Protein AF-A0A1C5T6C2-F1 (afdb_monomer_lite)

Sequence (172 aa):
MMTKEEIFEAAKHCVETGGICENCPFRINKTNCELSFANYIKENESKPVIKNISSAESNTNTIYENAKITDVSLEIGDHCCLTFSIALKGLGWGASFGGYNLAFFNGTSFEGSEKGLEALTRIMDVVGVAKWEDIKGHYVRVKQEDRLVVGIGNIIKDKWFEPREFFKGERQ

Foldseek 3Di:
DDDPVRLVVQVVVCVVVVNPPVPRPSPDDPVVNVVVNVVCCVVPVDDPPPPPDPDDDDPWPKDKFKWAFADKDFDLDPQRFTWIWTWIGDDPDIDIDTPDGQWHDPPPDIDGDPLRVVLQVLQCVQQVHDDSRVSHGGMWMFIDTPNDGQKTGHPPDGGIDGVCVSCPPHDD

Secondary structure (DSSP, 8-state):
---HHHHHHHHHHHHHTTT--TT-TT---HHHHHHHHHHHHHHHS----------------EEEEEEEEEEEEEEE-GGGEEEEEEEEE-SS-EEEEEEEEEEEE-SSSEEE-HHHHHHHHHHHHHHT-SSSGGGTT-EEEEEEETTEEEEEEESSSS-EE-HHHHTTTS--

Radius of gyration: 18.89 Å; chains: 1; bounding box: 35×45×52 Å

Structure (mmCIF, N/CA/C/O backbone):
data_AF-A0A1C5T6C2-F1
#
_entry.id   AF-A0A1C5T6C2-F1
#
loop_
_atom_site.group_PDB
_atom_site.id
_atom_site.type_symbol
_atom_site.label_atom_id
_atom_site.label_alt_id
_atom_site.label_comp_id
_atom_site.label_asym_id
_atom_site.label_entity_id
_atom_site.label_seq_id
_atom_site.pdbx_PDB_ins_code
_atom_site.Cartn_x
_atom_site.Cartn_y
_atom_site.Cartn_z
_atom_site.occupancy
_atom_site.B_iso_or_equiv
_atom_site.auth_seq_id
_atom_site.auth_comp_id
_atom_site.auth_asym_id
_atom_site.auth_atom_id
_atom_site.pdbx_PDB_model_num
ATOM 1 N N . MET A 1 1 ? -10.355 -31.174 -9.235 1.00 64.38 1 MET A N 1
ATOM 2 C CA . MET A 1 1 ? -9.639 -30.225 -8.360 1.00 64.38 1 MET A CA 1
ATOM 3 C C . MET A 1 1 ? -8.267 -30.080 -8.982 1.00 64.38 1 MET A C 1
ATOM 5 O O . MET A 1 1 ? -7.683 -31.121 -9.253 1.00 64.38 1 MET A O 1
ATOM 9 N N . MET A 1 2 ? -7.841 -28.864 -9.331 1.00 74.06 2 MET A N 1
ATOM 10 C CA . MET A 1 2 ? -6.513 -28.662 -9.922 1.00 74.06 2 MET A CA 1
ATOM 11 C C . MET A 1 2 ? -5.439 -29.037 -8.899 1.00 74.06 2 MET A C 1
ATOM 13 O O . MET A 1 2 ? -5.627 -28.792 -7.704 1.00 74.06 2 MET A O 1
ATOM 17 N N . THR A 1 3 ? -4.336 -29.628 -9.344 1.00 84.50 3 THR A N 1
ATOM 18 C CA . THR A 1 3 ? -3.164 -29.820 -8.487 1.00 84.50 3 THR A CA 1
ATOM 19 C C . THR A 1 3 ? -2.473 -28.484 -8.217 1.00 84.50 3 THR A C 1
ATOM 21 O O . THR A 1 3 ? -2.712 -27.481 -8.891 1.00 84.50 3 THR A O 1
ATOM 24 N N . LYS A 1 4 ? -1.583 -28.460 -7.222 1.00 81.94 4 LYS A N 1
ATOM 25 C CA . LYS A 1 4 ? -0.763 -27.284 -6.911 1.00 81.94 4 LYS A CA 1
ATOM 26 C C . LYS A 1 4 ? 0.067 -26.842 -8.120 1.00 81.94 4 LYS A C 1
ATOM 28 O O . LYS A 1 4 ? 0.153 -25.653 -8.407 1.00 81.94 4 LYS A O 1
ATOM 33 N N . GLU A 1 5 ? 0.636 -27.798 -8.841 1.00 83.69 5 GLU A N 1
ATOM 34 C CA . GLU A 1 5 ? 1.443 -27.570 -10.038 1.00 83.69 5 GLU A CA 1
ATOM 35 C C . GLU A 1 5 ? 0.592 -26.997 -11.181 1.00 83.69 5 GLU A C 1
ATOM 37 O O . GLU A 1 5 ? 0.991 -26.026 -11.817 1.00 83.69 5 GLU A O 1
ATOM 42 N N . GLU A 1 6 ? -0.619 -27.524 -11.390 1.00 84.81 6 GLU A N 1
ATOM 43 C CA . GLU A 1 6 ? -1.563 -27.000 -12.386 1.00 84.81 6 GLU A CA 1
ATOM 44 C C . GLU A 1 6 ? -2.010 -25.570 -12.060 1.00 84.81 6 GLU A C 1
ATOM 46 O O . GLU A 1 6 ? -2.197 -24.759 -12.964 1.00 84.81 6 GLU A O 1
ATOM 51 N N . ILE A 1 7 ? -2.167 -25.245 -10.774 1.00 85.19 7 ILE A N 1
ATOM 52 C CA . ILE A 1 7 ? -2.514 -23.896 -10.314 1.00 85.19 7 ILE A CA 1
ATOM 53 C C . ILE A 1 7 ? -1.383 -22.907 -10.613 1.00 85.19 7 ILE A C 1
ATOM 55 O O . ILE A 1 7 ? -1.658 -21.803 -11.083 1.00 85.19 7 ILE A O 1
ATOM 59 N N . PHE A 1 8 ? -0.123 -23.292 -10.393 1.00 82.81 8 PHE A N 1
ATOM 60 C CA . PHE A 1 8 ? 1.027 -22.450 -10.733 1.00 82.81 8 PHE A CA 1
ATOM 61 C C . PHE A 1 8 ? 1.153 -22.212 -12.236 1.00 82.81 8 PHE A C 1
ATOM 63 O O . PHE A 1 8 ? 1.301 -21.065 -12.658 1.00 82.81 8 PHE A O 1
ATOM 70 N N . GLU A 1 9 ? 1.055 -23.268 -13.041 1.00 87.38 9 GLU A N 1
ATOM 71 C CA . GLU A 1 9 ? 1.134 -23.149 -14.499 1.00 87.38 9 GLU A CA 1
ATOM 72 C C . GLU A 1 9 ? -0.035 -22.322 -15.061 1.00 87.38 9 GLU A C 1
ATOM 74 O O . GLU A 1 9 ? 0.163 -21.489 -15.946 1.00 87.38 9 GLU A O 1
ATOM 79 N N . ALA A 1 10 ? -1.240 -22.460 -14.495 1.00 86.62 10 ALA A N 1
ATOM 80 C CA . ALA A 1 10 ? -2.387 -21.635 -14.869 1.00 86.62 10 ALA A CA 1
ATOM 81 C C . ALA A 1 10 ? -2.208 -20.164 -14.483 1.00 86.62 10 ALA A C 1
ATOM 83 O O . ALA A 1 10 ? -2.504 -19.283 -15.290 1.00 86.62 10 ALA A O 1
ATOM 84 N N . ALA A 1 11 ? -1.700 -19.884 -13.279 1.00 85.88 11 ALA A N 1
ATOM 85 C CA . ALA A 1 11 ? -1.415 -18.522 -12.841 1.00 85.88 11 ALA A CA 1
ATOM 86 C C . ALA A 1 11 ? -0.361 -17.863 -13.743 1.00 85.88 11 ALA A C 1
ATOM 88 O O . ALA A 1 11 ? -0.573 -16.748 -14.218 1.00 85.88 11 ALA A O 1
ATOM 89 N N . LYS A 1 12 ? 0.728 -18.577 -14.055 1.00 85.00 12 LYS A N 1
ATOM 90 C CA . LYS A 1 12 ? 1.783 -18.115 -14.965 1.00 85.00 12 LYS A CA 1
ATOM 91 C C . LYS A 1 12 ? 1.237 -17.816 -16.360 1.00 85.00 12 LYS A C 1
ATOM 93 O O . LYS A 1 12 ? 1.458 -16.727 -16.882 1.00 85.00 12 LYS A O 1
ATOM 98 N N . HIS A 1 13 ? 0.450 -18.729 -16.924 1.00 85.19 13 HIS A N 1
ATOM 99 C CA . HIS A 1 13 ? -0.176 -18.524 -18.226 1.00 85.19 13 HIS A CA 1
ATOM 100 C C . HIS A 1 13 ? -1.132 -17.320 -18.239 1.00 85.19 13 HIS A C 1
ATOM 102 O O . HIS A 1 13 ? -1.135 -16.544 -19.193 1.00 85.19 13 HIS A O 1
ATOM 108 N N . CYS A 1 14 ? -1.928 -17.121 -17.180 1.00 86.44 14 CYS A N 1
ATOM 109 C CA . CYS A 1 14 ? -2.797 -15.949 -17.051 1.00 86.44 14 CYS A CA 1
ATOM 110 C C . CYS A 1 14 ? -2.008 -14.633 -16.994 1.00 86.44 14 CYS A C 1
ATOM 112 O O . CYS A 1 14 ? -2.472 -13.639 -17.548 1.00 86.44 14 CYS A O 1
ATOM 114 N N . VAL A 1 15 ? -0.829 -14.621 -16.367 1.00 82.12 15 VAL A N 1
ATOM 115 C CA . VAL A 1 15 ? 0.069 -13.455 -16.354 1.00 82.12 15 VAL A CA 1
ATOM 116 C C . VAL A 1 15 ? 0.638 -13.195 -17.751 1.00 82.12 15 VAL A C 1
ATOM 118 O O . VAL A 1 15 ? 0.533 -12.079 -18.254 1.00 82.12 15 VAL A O 1
ATOM 121 N N . GLU A 1 16 ? 1.167 -14.226 -18.413 1.00 84.06 16 GLU A N 1
ATOM 122 C CA . GLU A 1 16 ? 1.778 -14.125 -19.749 1.00 84.06 16 GLU A CA 1
ATOM 123 C C . GLU A 1 16 ? 0.786 -13.687 -20.838 1.00 84.06 16 GLU A C 1
ATOM 125 O O . GLU A 1 16 ? 1.160 -13.010 -21.794 1.00 84.06 16 GLU A O 1
ATOM 130 N N . THR A 1 17 ? -0.488 -14.048 -20.692 1.00 81.81 17 THR A N 1
ATOM 131 C CA . THR A 1 17 ? -1.554 -13.722 -21.654 1.00 81.81 17 THR A CA 1
ATOM 132 C C . THR A 1 17 ? -2.370 -12.486 -21.276 1.00 81.81 17 THR A C 1
ATOM 134 O O . THR A 1 17 ? -3.314 -12.144 -21.986 1.00 81.81 17 THR A O 1
ATOM 137 N N . GLY A 1 18 ? -2.060 -11.813 -20.162 1.00 78.44 18 GLY A N 1
ATOM 138 C CA . GLY A 1 18 ? -2.828 -10.654 -19.691 1.00 78.44 18 GLY A CA 1
ATOM 139 C C . GLY A 1 18 ? -4.278 -10.984 -19.308 1.00 78.44 18 GLY A C 1
ATOM 140 O O . GLY A 1 18 ? -5.167 -10.145 -19.446 1.00 78.44 18 GLY A O 1
ATOM 141 N N . GLY A 1 19 ? -4.543 -12.213 -18.861 1.00 76.56 19 GLY A N 1
ATOM 142 C CA . GLY A 1 19 ? -5.873 -12.664 -18.444 1.00 76.56 19 GLY A CA 1
ATOM 143 C C . GLY A 1 19 ? -6.833 -12.983 -19.594 1.00 76.56 19 GLY A C 1
ATOM 144 O O . GLY A 1 19 ? -8.039 -13.128 -19.361 1.00 76.56 19 GLY A O 1
ATOM 145 N N . ILE A 1 20 ? -6.333 -13.110 -20.827 1.00 81.44 20 ILE A N 1
ATOM 146 C CA . ILE A 1 20 ? -7.140 -13.534 -21.974 1.00 81.44 20 ILE A CA 1
ATOM 147 C C . ILE A 1 20 ? -7.528 -15.005 -21.787 1.00 81.44 20 ILE A C 1
ATOM 149 O O . ILE A 1 20 ? -6.692 -15.901 -21.775 1.00 81.44 20 ILE A O 1
ATOM 153 N N . CYS A 1 21 ? -8.827 -15.259 -21.628 1.00 82.50 21 CYS A N 1
ATOM 154 C CA . CYS A 1 21 ? -9.354 -16.606 -21.386 1.00 82.50 21 CYS A CA 1
ATOM 155 C C . CYS A 1 21 ? -9.668 -17.380 -22.680 1.00 82.50 21 CYS A C 1
ATOM 157 O O . CYS A 1 21 ? -9.983 -18.571 -22.622 1.00 82.50 21 CYS A O 1
ATOM 159 N N . GLU A 1 22 ? -9.620 -16.721 -23.842 1.00 81.31 22 GLU A N 1
ATOM 160 C CA . GLU A 1 22 ? -9.869 -17.356 -25.137 1.00 81.31 22 GLU A CA 1
ATOM 161 C C . GLU A 1 22 ? -8.791 -18.406 -25.427 1.00 81.31 22 GLU A C 1
ATOM 163 O O . GLU A 1 22 ? -7.600 -18.114 -25.402 1.00 81.31 22 GLU A O 1
ATOM 168 N N . ASN A 1 23 ? -9.214 -19.645 -25.696 1.00 77.62 23 ASN A N 1
ATOM 169 C CA . ASN A 1 23 ? -8.328 -20.788 -25.953 1.00 77.62 23 ASN A CA 1
ATOM 170 C C . ASN A 1 23 ? -7.355 -21.139 -24.811 1.00 77.62 23 ASN A C 1
ATOM 172 O O . ASN A 1 23 ? -6.333 -21.780 -25.055 1.00 77.62 23 ASN A O 1
ATOM 176 N N . CYS A 1 24 ? -7.689 -20.787 -23.564 1.00 81.81 24 CYS A N 1
ATOM 177 C CA . CYS A 1 24 ? -6.885 -21.151 -22.400 1.00 81.81 24 CYS A CA 1
ATOM 178 C C . CYS A 1 24 ? -6.656 -22.682 -22.337 1.00 81.81 24 CYS A C 1
ATOM 180 O O . CYS A 1 24 ? -7.628 -23.454 -22.337 1.00 81.81 24 CYS A O 1
ATOM 182 N N . PRO A 1 25 ? -5.394 -23.151 -22.247 1.00 81.00 25 PRO A N 1
ATOM 183 C CA . PRO A 1 25 ? -5.055 -24.573 -22.289 1.00 81.00 25 PRO A CA 1
ATOM 184 C C . PRO A 1 25 ? -5.582 -25.331 -21.06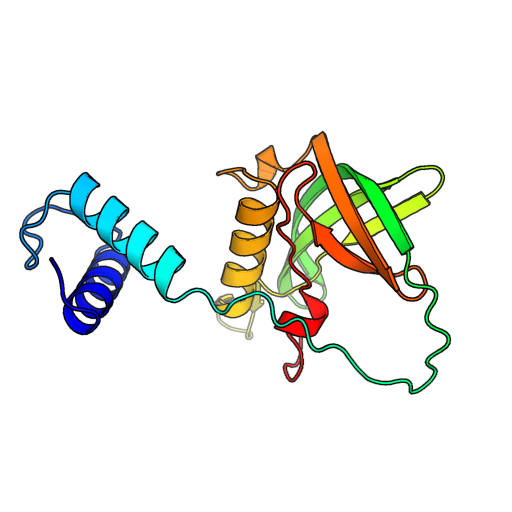7 1.00 81.00 25 PRO A C 1
ATOM 186 O O . PRO A 1 25 ? -5.812 -26.535 -21.146 1.00 81.00 25 PRO A O 1
ATOM 189 N N . PHE A 1 26 ? -5.856 -24.618 -19.971 1.00 78.62 26 PHE A N 1
ATOM 190 C CA . PHE A 1 26 ? -6.410 -25.186 -18.746 1.00 78.62 26 PHE A CA 1
ATOM 191 C C . PHE A 1 26 ? -7.918 -25.456 -18.842 1.00 78.62 26 PHE A C 1
ATOM 193 O O . PHE A 1 26 ? -8.443 -26.161 -17.992 1.00 78.62 26 PHE A O 1
ATOM 200 N N . ARG A 1 27 ? -8.618 -24.952 -19.879 1.00 67.31 27 ARG A N 1
ATOM 201 C CA . ARG A 1 27 ? -10.046 -25.217 -20.188 1.00 67.31 27 ARG A CA 1
ATOM 202 C C . ARG A 1 27 ? -11.006 -25.091 -18.993 1.00 67.31 27 ARG A C 1
ATOM 204 O O . ARG A 1 27 ? -12.057 -25.729 -18.953 1.00 67.31 27 ARG A O 1
ATOM 211 N N . ILE A 1 28 ? -10.658 -24.245 -18.030 1.00 70.12 28 ILE A N 1
ATOM 212 C CA . ILE A 1 28 ? -11.472 -23.915 -16.862 1.00 70.12 28 ILE A CA 1
ATOM 213 C C . ILE A 1 28 ? -12.045 -22.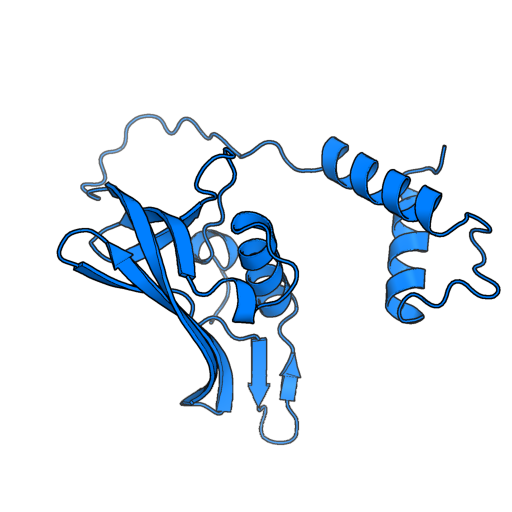516 -17.087 1.00 70.12 28 ILE A C 1
ATOM 215 O O . ILE A 1 28 ? -11.363 -21.626 -17.593 1.00 70.12 28 ILE A O 1
ATOM 219 N N . ASN A 1 29 ? -13.326 -22.323 -16.762 1.00 79.56 29 ASN A N 1
ATOM 220 C CA . ASN A 1 29 ? -13.935 -21.002 -16.883 1.00 79.56 29 ASN A CA 1
ATOM 221 C C . ASN A 1 29 ? -13.325 -20.025 -15.861 1.00 79.56 29 ASN A C 1
ATOM 223 O O . ASN A 1 29 ? -12.834 -20.427 -14.806 1.00 79.56 29 ASN A O 1
ATOM 227 N N . LYS A 1 30 ? -13.388 -18.730 -16.174 1.00 78.62 30 LYS A N 1
ATOM 228 C CA . LYS A 1 30 ? -12.772 -17.664 -15.374 1.00 78.62 30 LYS A CA 1
ATOM 229 C C . LYS A 1 30 ? -13.112 -17.757 -13.879 1.00 78.62 30 LYS A C 1
ATOM 231 O O . LYS A 1 30 ? -12.214 -17.745 -13.046 1.00 78.62 30 LYS A O 1
ATOM 236 N N . THR A 1 31 ? -14.389 -17.940 -13.551 1.00 79.25 31 THR A N 1
ATOM 237 C CA . THR A 1 31 ? -14.878 -18.019 -12.165 1.00 79.25 31 THR A CA 1
ATOM 238 C C . THR A 1 31 ? -14.282 -19.199 -11.395 1.00 79.25 31 THR A C 1
ATOM 240 O O . THR A 1 31 ? -13.915 -19.066 -10.231 1.00 79.25 31 THR A O 1
ATOM 243 N N . ASN A 1 32 ? -14.139 -20.359 -12.033 1.00 80.44 32 ASN A N 1
ATOM 244 C CA . ASN A 1 32 ? -13.555 -21.537 -11.398 1.00 80.44 32 ASN A CA 1
ATOM 245 C C . ASN A 1 32 ? -12.037 -21.396 -11.196 1.00 80.44 32 ASN A C 1
ATOM 247 O O . ASN A 1 32 ? -11.523 -21.888 -10.189 1.00 80.44 32 ASN A O 1
ATOM 251 N N . CYS A 1 33 ? -11.324 -20.710 -12.098 1.00 83.50 33 CYS A N 1
ATOM 252 C CA . CYS A 1 33 ? -9.914 -20.357 -11.892 1.00 83.50 33 CYS A CA 1
ATOM 253 C C . CYS A 1 33 ? -9.755 -19.391 -10.713 1.00 83.50 33 CYS A C 1
ATOM 255 O O . CYS A 1 33 ? -8.944 -19.646 -9.829 1.00 83.50 33 CYS A O 1
ATOM 257 N N . GLU A 1 34 ? -10.575 -18.338 -10.646 1.00 81.19 34 GLU A N 1
ATOM 258 C CA . GLU A 1 34 ? -10.569 -17.368 -9.541 1.00 81.19 34 GLU A CA 1
ATOM 259 C C . GLU A 1 34 ? -10.809 -18.047 -8.185 1.00 81.19 34 GLU A C 1
ATOM 261 O O . GLU A 1 34 ? -10.073 -17.805 -7.230 1.00 81.19 34 GLU A O 1
ATOM 266 N N . LEU A 1 35 ? -11.786 -18.959 -8.107 1.00 82.94 35 LEU A N 1
ATOM 267 C CA . LEU A 1 35 ? -12.045 -19.748 -6.899 1.00 82.94 35 LEU A CA 1
ATOM 268 C C . LEU A 1 35 ? -10.875 -20.671 -6.546 1.00 82.94 35 LEU A C 1
ATOM 270 O O . LEU A 1 35 ? -10.532 -20.808 -5.373 1.00 82.94 35 LEU A O 1
ATOM 274 N N . SER A 1 36 ? -10.252 -21.294 -7.547 1.00 82.88 36 SER A N 1
ATOM 275 C CA . SER A 1 36 ? -9.105 -22.184 -7.337 1.00 82.88 36 SER A CA 1
ATOM 276 C C . SER A 1 36 ? -7.888 -21.410 -6.826 1.00 82.88 36 SER A C 1
ATOM 278 O O . SER A 1 36 ? -7.259 -21.845 -5.865 1.00 82.88 36 SER A O 1
ATOM 280 N N . PHE A 1 37 ? -7.609 -20.229 -7.386 1.00 84.31 37 PHE A N 1
ATOM 281 C CA . PHE A 1 37 ? -6.547 -19.338 -6.916 1.00 84.31 37 PHE A CA 1
ATOM 282 C C . PHE A 1 37 ? -6.824 -18.814 -5.508 1.00 84.31 37 PHE A C 1
ATOM 284 O O . PHE A 1 37 ? -5.948 -18.891 -4.653 1.00 84.31 37 PHE A O 1
ATOM 291 N N . ALA A 1 38 ? -8.045 -18.351 -5.230 1.00 77.69 38 ALA A N 1
ATOM 292 C CA . ALA A 1 38 ? -8.420 -17.862 -3.906 1.00 77.69 38 ALA A CA 1
ATOM 293 C C . ALA A 1 38 ? -8.305 -18.952 -2.827 1.00 77.69 38 ALA A C 1
ATOM 295 O O . ALA A 1 38 ? -7.793 -18.691 -1.739 1.00 77.69 38 ALA A O 1
ATOM 296 N N . ASN A 1 39 ? -8.738 -20.182 -3.127 1.00 82.00 39 ASN A N 1
ATOM 297 C CA . ASN A 1 39 ? -8.599 -21.313 -2.209 1.00 82.00 39 ASN A CA 1
ATOM 298 C C . ASN A 1 39 ? -7.133 -21.702 -2.012 1.00 82.00 39 ASN A C 1
ATOM 300 O O . ASN A 1 39 ? -6.705 -21.887 -0.878 1.00 82.00 39 ASN A O 1
ATOM 304 N N . TYR A 1 40 ? -6.348 -21.753 -3.090 1.00 82.19 40 TYR A N 1
ATOM 305 C CA . TYR A 1 40 ? -4.922 -22.048 -3.012 1.00 82.19 40 TYR A CA 1
ATOM 306 C C . TYR A 1 40 ? -4.165 -21.020 -2.167 1.00 82.19 40 TYR A C 1
ATOM 308 O O . TYR A 1 40 ? -3.390 -21.411 -1.295 1.00 82.19 40 TYR A O 1
ATOM 316 N N . ILE A 1 41 ? -4.429 -19.724 -2.370 1.00 78.69 41 ILE A N 1
ATOM 317 C CA . ILE A 1 41 ? -3.878 -18.634 -1.554 1.00 78.69 41 ILE A CA 1
ATOM 318 C C . ILE A 1 41 ? -4.298 -18.824 -0.098 1.00 78.69 41 ILE A C 1
ATOM 320 O O . ILE A 1 41 ? -3.447 -18.853 0.774 1.00 78.69 41 ILE A O 1
ATOM 324 N N . LYS A 1 42 ? -5.578 -19.066 0.184 1.00 77.38 42 LYS A N 1
ATOM 325 C CA . LYS A 1 42 ? -6.065 -19.282 1.554 1.00 77.38 42 LYS A CA 1
ATOM 326 C C . LYS A 1 42 ? -5.431 -20.497 2.252 1.00 77.38 42 LYS A C 1
ATOM 328 O O . LYS A 1 42 ? -5.252 -20.479 3.466 1.00 77.38 42 LYS A O 1
ATOM 333 N N . GLU A 1 43 ? -5.132 -21.561 1.510 1.00 78.69 43 GLU A N 1
ATOM 334 C CA . GLU A 1 43 ? -4.534 -22.797 2.033 1.00 78.69 43 GLU A CA 1
ATOM 335 C C . GLU A 1 43 ? -3.003 -22.731 2.153 1.00 78.69 43 GLU A C 1
ATOM 337 O O . GLU A 1 43 ? -2.427 -23.439 2.980 1.00 78.69 43 GLU A O 1
ATOM 342 N N . ASN A 1 44 ? -2.344 -21.900 1.337 1.00 74.00 44 ASN A N 1
ATOM 343 C CA . ASN A 1 44 ? -0.881 -21.796 1.251 1.00 74.00 44 ASN A CA 1
ATOM 344 C C . ASN A 1 44 ? -0.337 -20.439 1.726 1.00 74.00 44 ASN A C 1
ATOM 346 O O . ASN A 1 44 ? 0.881 -20.260 1.767 1.00 74.00 44 ASN A O 1
ATOM 350 N N . GLU A 1 45 ? -1.197 -19.495 2.111 1.00 58.69 45 GLU A N 1
ATOM 351 C CA . GLU A 1 45 ? -0.810 -18.326 2.889 1.00 58.69 45 GLU A CA 1
ATOM 352 C C . GLU A 1 45 ? -0.137 -18.830 4.163 1.00 58.69 45 GLU A C 1
ATOM 354 O O . GLU A 1 45 ? -0.724 -19.550 4.978 1.00 58.69 45 GLU A O 1
ATOM 359 N N . SER A 1 46 ? 1.129 -18.458 4.339 1.00 50.12 46 SER A N 1
ATOM 360 C CA . SER A 1 46 ? 1.802 -18.600 5.619 1.00 50.12 46 SER A CA 1
ATOM 361 C C . SER A 1 46 ? 0.892 -17.997 6.685 1.00 50.12 46 SER A C 1
ATOM 363 O O . SER A 1 46 ? 0.562 -16.812 6.608 1.00 50.12 46 SER A O 1
ATOM 365 N N . LYS A 1 47 ? 0.502 -18.794 7.693 1.00 46.25 47 LYS A N 1
ATOM 366 C CA . LYS A 1 47 ? -0.065 -18.254 8.937 1.00 46.25 47 LYS A CA 1
ATOM 367 C C . LYS A 1 47 ? 0.774 -17.033 9.330 1.00 46.25 47 LYS A C 1
ATOM 369 O O . LYS A 1 47 ? 2.004 -17.135 9.228 1.00 46.25 47 LYS A O 1
ATOM 374 N N . PRO A 1 48 ? 0.168 -15.914 9.773 1.00 44.31 48 PRO A N 1
ATOM 375 C CA . PRO A 1 48 ? 0.948 -14.792 10.269 1.00 44.31 48 PRO A CA 1
ATOM 376 C C . PRO A 1 48 ? 1.950 -15.349 11.275 1.00 44.31 48 PRO A C 1
ATOM 378 O O . PRO A 1 48 ? 1.582 -16.095 12.188 1.00 44.31 48 PRO A O 1
ATOM 381 N N . VAL A 1 49 ? 3.233 -15.089 11.025 1.00 37.1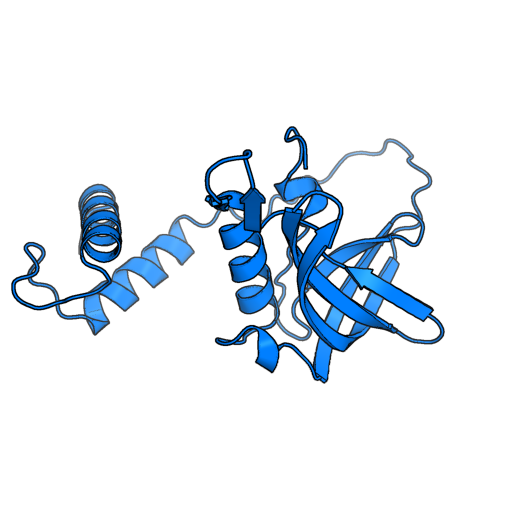9 49 VAL A N 1
ATOM 382 C CA . VAL A 1 49 ? 4.322 -15.572 11.866 1.00 37.19 49 VAL A CA 1
ATOM 383 C C . VAL A 1 49 ? 4.206 -14.832 13.192 1.00 37.19 49 VAL A C 1
ATOM 385 O O . VAL A 1 49 ? 4.827 -13.799 13.406 1.00 37.19 49 VAL A O 1
ATOM 388 N N . ILE A 1 50 ? 3.401 -15.369 14.106 1.00 46.16 50 ILE A N 1
ATOM 389 C CA . ILE A 1 50 ? 3.521 -15.063 15.522 1.00 46.16 50 ILE A CA 1
ATOM 390 C C . ILE A 1 50 ? 4.772 -15.806 15.981 1.00 46.16 50 ILE A C 1
ATOM 392 O O . ILE A 1 50 ? 4.719 -16.955 16.418 1.00 46.16 50 ILE A O 1
ATOM 396 N N . LYS A 1 51 ? 5.933 -15.159 15.864 1.00 40.66 51 LYS A N 1
ATOM 397 C CA . LYS A 1 51 ? 7.018 -15.471 16.787 1.00 40.66 51 LYS A CA 1
ATOM 398 C C . LYS A 1 51 ? 6.660 -14.783 18.097 1.00 40.66 51 LYS A C 1
ATOM 400 O O . LYS A 1 51 ? 6.828 -13.576 18.229 1.00 40.66 51 LYS A O 1
ATOM 405 N N . ASN A 1 52 ? 6.173 -15.566 19.059 1.00 47.00 52 ASN A N 1
ATOM 406 C CA . ASN A 1 52 ? 6.351 -15.231 20.467 1.00 47.00 52 ASN A CA 1
ATOM 407 C C . ASN A 1 52 ? 7.863 -15.097 20.687 1.00 47.00 52 ASN A C 1
ATOM 409 O O . ASN A 1 52 ? 8.566 -16.101 20.797 1.00 47.00 52 ASN A O 1
ATOM 413 N N . ILE A 1 53 ? 8.376 -13.870 20.655 1.00 45.59 53 ILE A N 1
ATOM 414 C CA . ILE A 1 53 ? 9.760 -13.593 21.017 1.00 45.59 53 ILE A CA 1
ATOM 415 C C . ILE A 1 53 ? 9.797 -13.521 22.539 1.00 45.59 53 ILE A C 1
ATOM 417 O O . ILE A 1 53 ? 9.159 -12.673 23.159 1.00 45.59 53 ILE A O 1
ATOM 421 N N . SER A 1 54 ? 10.529 -14.466 23.128 1.00 45.84 54 SER A N 1
ATOM 422 C CA . SER A 1 54 ? 10.970 -14.412 24.513 1.00 45.84 54 SER A CA 1
ATOM 423 C C . SER A 1 54 ? 11.764 -13.134 24.764 1.00 45.84 54 SER A C 1
ATOM 425 O O . SER A 1 54 ? 12.612 -12.768 23.952 1.00 45.84 54 SER A O 1
ATOM 427 N N . SER A 1 55 ? 11.508 -12.527 25.920 1.00 52.78 55 SER A N 1
ATOM 428 C CA . SER A 1 55 ? 12.193 -11.379 26.513 1.00 52.78 55 SER A CA 1
ATOM 429 C C . SER A 1 55 ? 13.645 -11.165 26.057 1.00 52.78 55 SER A C 1
ATOM 431 O O . SER A 1 55 ? 14.561 -11.863 26.496 1.00 52.78 55 SER A O 1
ATOM 433 N N . ALA A 1 56 ? 13.844 -10.126 25.257 1.00 43.00 56 ALA A N 1
ATOM 434 C CA . ALA A 1 56 ? 15.032 -9.289 25.297 1.00 43.00 56 ALA A CA 1
ATOM 435 C C . ALA A 1 56 ? 14.545 -7.853 25.072 1.00 43.00 56 ALA A C 1
ATOM 437 O O . ALA A 1 56 ? 13.912 -7.554 24.063 1.00 43.00 56 ALA A O 1
ATOM 438 N N . GLU A 1 57 ? 14.742 -7.013 26.079 1.00 47.25 57 GLU A N 1
ATOM 439 C CA . GLU A 1 57 ? 14.279 -5.631 26.152 1.00 47.25 57 GLU A CA 1
ATOM 440 C C . GLU A 1 57 ? 14.831 -4.800 24.979 1.00 47.25 57 GLU A C 1
ATOM 442 O O . GLU A 1 57 ? 16.027 -4.516 24.920 1.00 47.25 57 GLU A O 1
ATOM 447 N N . SER A 1 58 ? 13.963 -4.361 24.060 1.00 43.38 58 SER A N 1
ATOM 448 C CA . SER A 1 58 ? 14.201 -3.149 23.272 1.00 43.38 58 SER A CA 1
ATOM 449 C C . SER A 1 58 ? 13.163 -2.109 23.668 1.00 43.38 58 SER A C 1
ATOM 451 O O . SER A 1 58 ? 11.960 -2.345 23.579 1.00 43.38 58 SER A O 1
ATOM 453 N N . ASN A 1 59 ? 13.633 -0.947 24.116 1.00 47.66 59 ASN A N 1
ATOM 454 C CA . ASN A 1 59 ? 12.823 0.211 24.502 1.00 47.66 59 ASN A CA 1
ATOM 455 C C . ASN A 1 59 ? 12.175 0.906 23.288 1.00 47.66 59 ASN A C 1
ATOM 457 O O . ASN A 1 59 ? 12.254 2.122 23.149 1.00 47.66 59 ASN A O 1
ATOM 461 N N . THR A 1 60 ? 11.560 0.149 22.387 1.00 56.44 60 THR A N 1
ATOM 462 C CA . THR A 1 60 ? 10.791 0.685 21.265 1.00 56.44 60 THR A CA 1
ATOM 463 C C . THR A 1 60 ? 9.353 0.844 21.732 1.00 56.44 60 THR A C 1
ATOM 465 O O . THR A 1 60 ? 8.642 -0.150 21.908 1.00 56.44 60 THR A O 1
ATOM 468 N N . ASN A 1 61 ? 8.916 2.087 21.952 1.00 78.00 61 ASN A N 1
ATOM 469 C CA . ASN A 1 61 ? 7.509 2.388 22.220 1.00 78.00 61 ASN A CA 1
ATOM 470 C C . ASN A 1 61 ? 6.700 2.046 20.964 1.00 78.00 61 ASN A C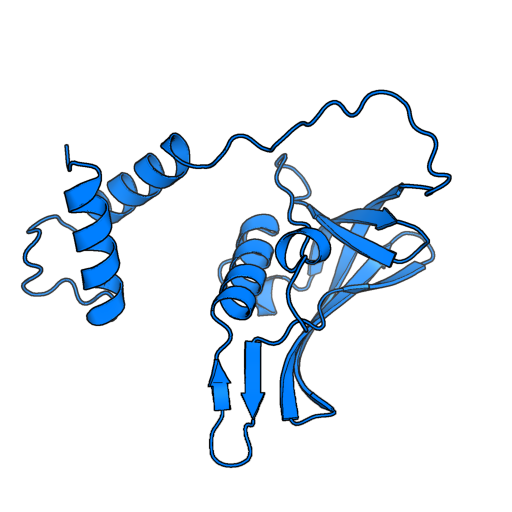 1
ATOM 472 O O . ASN A 1 61 ? 6.546 2.872 20.066 1.00 78.00 61 ASN A O 1
ATOM 476 N N . THR A 1 62 ? 6.226 0.803 20.895 1.00 89.56 62 THR A N 1
ATOM 477 C CA . THR A 1 62 ? 5.337 0.357 19.827 1.00 89.56 62 THR A CA 1
ATOM 478 C C . THR A 1 62 ? 3.933 0.838 20.150 1.00 89.56 62 THR A C 1
ATOM 480 O O . THR A 1 62 ? 3.382 0.491 21.195 1.00 89.56 62 THR A O 1
ATOM 483 N N . ILE A 1 63 ? 3.355 1.638 19.261 1.00 92.31 63 ILE A N 1
ATOM 484 C CA . ILE A 1 63 ? 2.009 2.189 19.418 1.00 92.31 63 ILE A CA 1
ATOM 485 C C . ILE A 1 63 ? 1.135 1.647 18.292 1.00 92.31 63 ILE A C 1
ATOM 487 O O . ILE A 1 63 ? 1.521 1.673 17.123 1.00 92.31 63 ILE A O 1
ATOM 491 N N . TYR A 1 64 ? -0.051 1.165 18.656 1.00 94.38 64 TYR A N 1
ATOM 492 C CA . TYR A 1 64 ? -1.097 0.807 17.708 1.00 94.38 64 TYR A CA 1
ATOM 493 C C . TYR A 1 64 ? -2.238 1.796 17.846 1.00 94.38 64 TYR A C 1
ATOM 495 O O . TYR A 1 64 ? -2.827 1.930 18.919 1.00 94.38 64 TYR A O 1
ATOM 503 N N . GLU A 1 65 ? -2.565 2.480 16.761 1.00 95.12 65 GLU A N 1
ATOM 504 C CA . GLU A 1 65 ? -3.632 3.472 16.766 1.00 95.12 65 GLU A CA 1
ATOM 505 C C . GLU A 1 65 ? -4.327 3.564 15.411 1.00 95.12 65 GLU A C 1
ATOM 507 O O . GLU A 1 65 ? -3.878 2.993 14.418 1.00 95.12 65 GLU A O 1
ATOM 512 N N . ASN A 1 66 ? -5.457 4.262 15.375 1.00 97.56 66 ASN A N 1
ATOM 513 C CA . ASN A 1 66 ? -6.208 4.465 14.144 1.00 97.56 66 ASN A CA 1
ATOM 514 C C . ASN A 1 66 ? -5.753 5.753 13.458 1.00 97.56 66 ASN A C 1
ATOM 516 O O . ASN A 1 66 ? -5.566 6.784 14.103 1.00 97.56 66 ASN A O 1
ATOM 520 N N . ALA A 1 67 ? -5.671 5.717 12.134 1.00 97.94 67 ALA A N 1
ATOM 521 C CA . ALA A 1 67 ? -5.398 6.885 11.312 1.00 97.94 67 ALA A CA 1
ATOM 522 C C . ALA A 1 67 ? -6.368 6.949 10.132 1.00 97.94 67 ALA A C 1
ATOM 524 O O . ALA A 1 67 ? -6.880 5.933 9.659 1.00 97.94 67 ALA A O 1
ATOM 525 N N . LYS A 1 68 ? -6.612 8.164 9.643 1.00 98.50 68 LYS A N 1
ATOM 526 C CA . LYS A 1 68 ? -7.270 8.398 8.360 1.00 98.50 68 LYS A CA 1
ATOM 527 C C . LYS A 1 68 ? -6.211 8.599 7.289 1.00 98.50 68 LYS A C 1
ATOM 529 O O . LYS A 1 68 ? -5.282 9.380 7.491 1.00 98.50 68 LYS A O 1
ATOM 534 N N . ILE A 1 69 ? -6.397 7.970 6.137 1.00 98.56 69 ILE A N 1
ATOM 535 C CA . ILE A 1 69 ? -5.601 8.268 4.952 1.00 98.56 69 ILE A CA 1
ATOM 536 C C . ILE A 1 69 ? -6.156 9.546 4.332 1.00 98.56 69 ILE A C 1
ATOM 538 O O . ILE A 1 69 ? -7.293 9.584 3.859 1.00 98.56 69 ILE A O 1
ATOM 542 N N . THR A 1 70 ? -5.389 10.628 4.395 1.00 98.50 70 THR A N 1
ATOM 543 C CA . THR A 1 70 ? -5.825 11.944 3.912 1.00 98.50 70 THR A CA 1
ATOM 544 C C . THR A 1 70 ? -5.396 12.217 2.487 1.00 98.50 70 THR A C 1
ATOM 546 O O . THR A 1 70 ? -6.039 13.027 1.824 1.00 98.50 70 THR A O 1
ATOM 549 N N . ASP A 1 71 ? -4.346 11.548 2.022 1.00 98.06 71 ASP A N 1
ATOM 550 C CA . ASP A 1 71 ? -3.859 11.677 0.658 1.00 98.06 71 ASP A CA 1
ATOM 551 C C . ASP A 1 71 ? -3.037 10.459 0.246 1.00 98.06 71 ASP A C 1
ATOM 553 O O . ASP A 1 71 ? -2.507 9.752 1.107 1.00 98.06 71 ASP A O 1
ATOM 557 N N . VAL A 1 72 ? -2.947 10.224 -1.059 1.00 97.12 72 VAL A N 1
ATOM 558 C CA . VAL A 1 72 ? -2.107 9.186 -1.662 1.00 97.12 72 VAL A CA 1
ATOM 559 C C . VAL A 1 72 ? -1.513 9.720 -2.956 1.00 97.12 72 VAL A C 1
ATOM 561 O O . VAL A 1 72 ? -2.174 10.486 -3.659 1.00 97.12 72 VAL A O 1
ATOM 564 N N . SER A 1 73 ? -0.301 9.296 -3.296 1.00 94.75 73 SER A N 1
ATOM 565 C CA . SER A 1 73 ? 0.316 9.676 -4.564 1.00 94.75 73 SER A CA 1
ATOM 566 C C . SER A 1 73 ? 1.175 8.571 -5.165 1.00 94.75 73 SER A C 1
ATOM 568 O O . SER A 1 73 ? 1.640 7.669 -4.463 1.00 94.75 73 SER A O 1
ATOM 570 N N . LEU A 1 74 ? 1.326 8.643 -6.487 1.00 94.69 74 LEU A N 1
ATOM 571 C CA . LEU A 1 74 ? 2.297 7.906 -7.287 1.00 94.69 74 LEU A CA 1
ATOM 572 C C . LEU A 1 74 ? 3.128 8.949 -8.019 1.00 94.69 74 LEU A C 1
ATOM 574 O O . LEU A 1 74 ? 2.602 9.681 -8.857 1.00 94.69 74 LEU A O 1
ATOM 578 N N . GLU A 1 75 ? 4.401 9.052 -7.668 1.00 90.75 75 GLU A N 1
ATOM 579 C CA . GLU A 1 75 ? 5.247 10.154 -8.114 1.00 90.75 75 GLU A CA 1
ATOM 580 C C . GLU A 1 75 ? 6.610 9.635 -8.550 1.00 90.75 75 GLU A C 1
ATOM 582 O O . GLU A 1 75 ? 7.194 8.756 -7.911 1.00 90.75 75 GLU A O 1
ATOM 587 N N . ILE A 1 76 ? 7.121 10.200 -9.645 1.00 89.19 76 ILE A N 1
ATOM 588 C CA . ILE A 1 76 ? 8.538 10.097 -9.984 1.00 89.19 76 ILE A CA 1
ATOM 589 C C . ILE A 1 76 ? 9.234 11.206 -9.204 1.00 89.19 76 ILE A C 1
ATOM 591 O O . ILE A 1 76 ? 9.106 12.381 -9.546 1.00 89.19 76 ILE A O 1
ATOM 595 N N . GLY A 1 77 ? 9.894 10.816 -8.120 1.00 73.31 77 GLY A N 1
ATOM 596 C CA . GLY A 1 77 ? 10.556 11.736 -7.205 1.00 73.31 77 GLY A CA 1
ATOM 597 C C . GLY A 1 77 ? 12.048 11.877 -7.482 1.00 73.31 77 GLY A C 1
ATOM 598 O O . GLY A 1 77 ? 12.551 11.582 -8.575 1.00 73.31 77 GLY A O 1
ATOM 599 N N . ASP A 1 78 ? 12.760 12.305 -6.442 1.00 62.91 78 ASP A N 1
ATOM 600 C CA . ASP A 1 78 ? 14.216 12.367 -6.433 1.00 62.91 78 ASP A CA 1
ATOM 601 C C . ASP A 1 78 ? 14.824 11.026 -6.876 1.00 62.91 78 ASP A C 1
ATOM 603 O O . ASP A 1 78 ? 14.284 9.948 -6.626 1.00 62.91 78 ASP A O 1
ATOM 607 N N . HIS A 1 79 ? 15.956 11.101 -7.578 1.00 73.19 79 HIS A N 1
ATOM 608 C CA . HIS A 1 79 ? 16.665 9.940 -8.134 1.00 73.19 79 HIS A CA 1
ATOM 609 C C . HIS A 1 79 ? 15.922 9.162 -9.236 1.00 73.19 79 HIS A C 1
ATOM 611 O O . HIS A 1 79 ? 16.339 8.061 -9.581 1.00 73.19 79 HIS A O 1
ATOM 617 N N . CYS A 1 80 ? 14.898 9.758 -9.862 1.00 83.06 80 CYS A N 1
ATOM 618 C CA . CYS A 1 80 ? 14.183 9.168 -11.004 1.00 83.06 80 CYS A CA 1
ATOM 619 C C . CYS A 1 80 ? 13.511 7.821 -10.672 1.00 83.06 80 CYS A C 1
ATOM 621 O O . CYS A 1 80 ? 13.398 6.941 -11.532 1.00 83.06 80 CYS A O 1
ATOM 623 N N . CYS A 1 81 ? 13.056 7.670 -9.427 1.00 89.31 81 CYS A N 1
ATOM 624 C CA . CYS A 1 81 ? 12.303 6.511 -8.966 1.00 89.31 81 CYS A CA 1
ATOM 625 C C . CYS A 1 81 ? 10.809 6.830 -8.919 1.00 89.31 81 CYS A C 1
ATOM 627 O O . CYS A 1 81 ? 10.392 7.814 -8.306 1.00 89.31 81 CYS A O 1
ATOM 629 N N . LEU A 1 82 ? 9.997 5.969 -9.533 1.00 93.50 82 LEU A N 1
ATOM 630 C CA . LEU A 1 82 ? 8.562 5.939 -9.292 1.00 93.50 82 LEU A CA 1
ATOM 631 C C . LEU A 1 82 ? 8.327 5.310 -7.919 1.00 93.50 82 LEU A C 1
ATOM 633 O O . LEU A 1 82 ? 8.669 4.147 -7.706 1.00 93.50 82 LEU A O 1
ATOM 637 N N . THR A 1 83 ? 7.718 6.057 -7.008 1.00 93.62 83 THR A N 1
ATOM 638 C CA . THR A 1 83 ? 7.377 5.598 -5.656 1.00 93.62 83 THR A CA 1
ATOM 639 C C . THR A 1 83 ? 5.915 5.893 -5.347 1.00 93.62 83 THR A C 1
ATOM 641 O O . THR A 1 83 ? 5.266 6.688 -6.032 1.00 93.62 83 THR A O 1
ATOM 644 N N . PHE A 1 84 ? 5.385 5.245 -4.311 1.00 94.12 84 PHE A N 1
ATOM 645 C CA . PHE A 1 84 ? 4.091 5.600 -3.738 1.00 94.12 84 PHE A CA 1
ATOM 646 C C . PHE A 1 84 ? 4.256 6.269 -2.376 1.00 94.12 84 PHE A C 1
ATOM 648 O O . PHE A 1 84 ? 5.144 5.907 -1.599 1.00 94.12 84 PHE A O 1
ATOM 655 N N . SER A 1 85 ? 3.352 7.187 -2.046 1.00 94.12 85 SER A N 1
ATOM 656 C CA . SER A 1 85 ? 3.260 7.781 -0.712 1.00 94.12 85 SER A CA 1
ATOM 657 C C . SER A 1 85 ? 1.817 7.800 -0.208 1.00 94.12 85 SER A C 1
ATOM 659 O O . SER A 1 85 ? 0.866 7.880 -0.988 1.00 94.12 85 SER A O 1
ATOM 661 N N . ILE A 1 86 ? 1.650 7.679 1.108 1.00 97.50 86 ILE A N 1
ATOM 662 C CA . ILE A 1 86 ? 0.368 7.707 1.812 1.00 97.50 86 ILE A CA 1
ATOM 663 C C . ILE A 1 86 ? 0.495 8.692 2.969 1.00 97.50 86 ILE A C 1
ATOM 665 O O . ILE A 1 86 ? 1.279 8.482 3.895 1.00 97.50 86 ILE A O 1
ATOM 669 N N . ALA A 1 87 ? -0.315 9.745 2.946 1.00 98.00 87 ALA A N 1
ATOM 670 C CA . ALA A 1 87 ? -0.427 10.684 4.050 1.00 98.00 87 ALA A CA 1
ATOM 671 C C . ALA A 1 87 ? -1.444 10.168 5.077 1.00 98.00 87 ALA A C 1
ATOM 673 O O . ALA A 1 87 ? -2.625 9.974 4.772 1.00 98.00 87 ALA A O 1
ATOM 674 N N . LEU A 1 88 ? -0.982 9.975 6.309 1.00 98.19 88 LEU A N 1
ATOM 675 C CA . LEU A 1 88 ? -1.761 9.485 7.439 1.00 98.19 88 LEU A CA 1
ATOM 676 C C . LEU A 1 88 ? -1.986 10.605 8.449 1.00 98.19 88 LEU A C 1
ATOM 678 O O . LEU A 1 88 ? -1.064 11.352 8.779 1.00 98.19 88 LEU A O 1
ATOM 682 N N . LYS A 1 89 ? -3.202 10.678 8.989 1.00 98.25 89 LYS A N 1
ATOM 683 C CA . LYS A 1 89 ? -3.569 11.589 10.073 1.00 98.25 89 LYS A CA 1
ATOM 684 C C . LYS A 1 89 ? -4.220 10.821 11.215 1.00 98.25 89 LYS A C 1
ATOM 686 O O . LYS A 1 89 ? -5.318 10.286 11.049 1.00 98.25 89 LYS A O 1
ATOM 691 N N . GLY A 1 90 ? -3.555 10.796 12.364 1.00 94.69 90 GLY A N 1
ATOM 692 C CA . GLY A 1 90 ? -4.116 10.300 13.619 1.00 94.69 90 GLY A CA 1
ATOM 693 C C . GLY A 1 90 ? -4.508 11.439 14.558 1.00 94.69 90 GLY A C 1
ATOM 694 O O . GLY A 1 90 ? -4.648 12.599 14.147 1.00 94.69 90 GLY A O 1
ATOM 695 N N . LEU A 1 91 ? -4.716 11.120 15.835 1.00 91.88 91 LEU A N 1
ATOM 696 C CA . LEU A 1 91 ? -5.140 12.106 16.827 1.00 91.88 91 LEU A CA 1
ATOM 697 C C . LEU A 1 91 ? -3.943 12.943 17.302 1.00 91.88 91 LEU A C 1
ATOM 699 O O . LEU A 1 91 ? -3.228 12.567 18.222 1.00 91.88 91 LEU A O 1
ATOM 703 N N . GLY A 1 92 ? -3.741 14.101 16.671 1.00 92.12 92 GLY A N 1
ATOM 704 C CA . GLY A 1 92 ? -2.678 15.043 17.044 1.00 92.12 92 GLY A CA 1
ATOM 705 C C . GLY A 1 92 ? -1.333 14.807 16.350 1.00 92.12 92 GLY A C 1
ATOM 706 O O . GLY A 1 92 ? -0.352 15.452 16.707 1.00 92.12 92 GLY A O 1
ATOM 707 N N . TRP A 1 93 ? -1.282 13.936 15.339 1.00 93.62 93 TRP A N 1
ATOM 708 C CA . TRP A 1 93 ? -0.085 13.694 14.532 1.00 93.62 93 TRP A CA 1
ATOM 709 C C . TRP A 1 93 ? -0.429 13.460 13.058 1.00 93.62 93 TRP A C 1
ATOM 711 O O . TRP A 1 93 ? -1.568 13.145 12.695 1.00 93.62 93 TRP A O 1
ATOM 721 N N . GLY A 1 94 ? 0.584 13.611 12.209 1.00 94.88 94 GLY A N 1
ATOM 722 C CA . GLY A 1 94 ? 0.549 13.201 10.813 1.00 94.88 94 GLY A CA 1
ATOM 723 C C . GLY A 1 94 ? 1.878 12.571 10.416 1.00 94.88 94 GLY A C 1
ATOM 724 O O . GLY A 1 94 ? 2.920 12.940 10.958 1.00 94.88 94 GLY A O 1
ATOM 725 N N . ALA A 1 95 ? 1.838 11.602 9.508 1.00 95.25 95 ALA A N 1
ATOM 726 C CA . ALA A 1 95 ? 3.035 10.955 8.982 1.00 95.25 95 ALA A CA 1
ATOM 727 C C . ALA A 1 95 ? 2.854 10.594 7.509 1.00 95.25 95 ALA A C 1
ATOM 729 O O . ALA A 1 95 ? 1.731 10.406 7.039 1.00 95.25 95 ALA A O 1
ATOM 730 N N . SER A 1 96 ? 3.975 10.463 6.806 1.00 94.00 96 SER A N 1
ATOM 731 C CA . SER A 1 96 ? 4.020 9.821 5.495 1.00 94.00 96 SER A CA 1
ATOM 732 C C . SER A 1 96 ? 4.408 8.353 5.663 1.00 94.00 96 SER A C 1
ATOM 734 O O . SER A 1 96 ? 5.262 8.019 6.487 1.00 94.00 96 SER A O 1
ATOM 736 N N . PHE A 1 97 ? 3.767 7.481 4.896 1.00 94.81 97 PHE A N 1
ATOM 737 C CA . PHE A 1 97 ? 4.031 6.050 4.835 1.00 94.81 97 PHE A CA 1
ATOM 738 C C . PHE A 1 97 ? 4.181 5.623 3.373 1.00 94.81 97 PHE A C 1
ATOM 740 O O . PHE A 1 97 ? 3.390 6.031 2.527 1.00 94.81 97 PHE A O 1
ATOM 747 N N . GLY A 1 98 ? 5.187 4.806 3.067 1.00 91.69 98 GLY A N 1
ATOM 748 C CA . GLY A 1 98 ? 5.538 4.433 1.695 1.00 91.69 98 GLY A CA 1
ATOM 749 C C . GLY A 1 98 ? 6.989 4.783 1.383 1.00 91.69 98 GLY A C 1
ATOM 750 O O . GLY A 1 98 ? 7.851 4.598 2.241 1.00 91.69 98 GLY A O 1
ATOM 751 N N . GLY A 1 99 ? 7.244 5.274 0.170 1.00 88.69 99 GLY A N 1
ATOM 752 C CA . GLY A 1 99 ? 8.585 5.604 -0.319 1.00 88.69 99 GLY A CA 1
ATOM 753 C C . GLY A 1 99 ? 9.363 4.404 -0.862 1.00 88.69 99 GLY A C 1
ATOM 754 O O . GLY A 1 99 ? 10.581 4.465 -0.954 1.00 88.69 99 GLY A O 1
ATOM 755 N N . TYR A 1 100 ? 8.674 3.310 -1.195 1.00 90.19 100 TYR A N 1
ATOM 756 C CA . TYR A 1 100 ? 9.287 2.123 -1.792 1.00 90.19 100 TYR A CA 1
ATOM 757 C C . TYR A 1 100 ? 9.243 2.217 -3.318 1.00 90.19 100 TYR A C 1
ATOM 759 O O . TYR A 1 100 ? 8.239 2.662 -3.888 1.00 90.19 100 TYR A O 1
ATOM 767 N N . ASN A 1 101 ? 10.322 1.789 -3.973 1.00 91.12 101 ASN A N 1
ATOM 768 C CA . ASN A 1 101 ? 10.460 1.888 -5.425 1.00 91.12 101 ASN A CA 1
ATOM 769 C C . ASN A 1 101 ? 9.501 0.924 -6.125 1.00 91.12 101 ASN A C 1
ATOM 771 O O . ASN A 1 101 ? 9.534 -0.280 -5.879 1.00 91.12 101 ASN A O 1
ATOM 775 N N . LEU A 1 102 ? 8.691 1.456 -7.036 1.00 93.94 102 LEU A N 1
ATOM 776 C CA . LEU A 1 102 ? 7.880 0.706 -7.997 1.00 93.94 102 LEU A CA 1
ATOM 777 C C . LEU A 1 102 ? 8.615 0.527 -9.319 1.00 93.94 102 LEU A C 1
ATOM 779 O O . LEU A 1 102 ? 8.481 -0.505 -9.967 1.00 93.94 102 LEU A O 1
ATOM 783 N N . ALA A 1 103 ? 9.390 1.534 -9.710 1.00 92.56 103 ALA A N 1
ATOM 784 C CA . ALA A 1 103 ? 10.306 1.470 -10.833 1.00 92.56 103 ALA A CA 1
ATOM 785 C C . ALA A 1 103 ? 11.445 2.471 -10.629 1.00 92.56 103 ALA A C 1
ATOM 787 O O . ALA A 1 103 ? 11.251 3.495 -9.974 1.00 92.56 103 ALA A O 1
ATOM 788 N N . PHE A 1 104 ? 12.608 2.213 -11.215 1.00 89.31 104 PHE A N 1
ATOM 789 C CA . PHE A 1 104 ? 13.746 3.130 -11.189 1.00 89.31 104 PHE A CA 1
ATOM 790 C C . PHE A 1 104 ? 14.299 3.343 -12.595 1.00 89.31 104 PHE A C 1
ATOM 792 O O . PHE A 1 104 ? 14.290 2.435 -13.425 1.00 89.31 104 PHE A O 1
ATOM 799 N N . PHE A 1 105 ? 14.775 4.551 -12.882 1.00 86.38 105 PHE A N 1
ATOM 800 C CA . PHE A 1 105 ? 15.428 4.848 -14.151 1.00 86.38 105 PHE A CA 1
ATOM 801 C C . PHE A 1 105 ? 16.915 4.478 -14.095 1.00 86.38 105 PHE A C 1
ATOM 803 O O . PHE A 1 105 ? 17.673 5.037 -13.305 1.00 86.38 105 PHE A O 1
ATOM 810 N N . ASN A 1 106 ? 17.358 3.578 -14.973 1.00 84.19 106 ASN A N 1
ATOM 811 C CA . ASN A 1 106 ? 18.754 3.121 -15.030 1.00 84.19 106 ASN A CA 1
ATOM 812 C C . ASN A 1 106 ? 19.648 3.951 -15.978 1.00 84.19 106 ASN A C 1
ATOM 814 O O . ASN A 1 106 ? 20.762 3.542 -16.301 1.00 84.19 106 ASN A O 1
ATOM 818 N N . GLY A 1 107 ? 19.158 5.096 -16.465 1.00 85.19 107 GLY A N 1
ATOM 819 C CA . GLY A 1 107 ? 19.837 5.941 -17.456 1.00 85.19 107 GLY A CA 1
ATOM 820 C C . GLY A 1 107 ? 19.350 5.739 -18.894 1.00 85.19 107 GLY A C 1
ATOM 821 O O . GLY A 1 107 ? 19.535 6.627 -19.724 1.00 85.19 107 GLY A O 1
ATOM 822 N N . THR A 1 108 ? 18.694 4.611 -19.192 1.00 90.00 108 THR A N 1
ATOM 823 C CA . THR A 1 108 ? 18.162 4.308 -20.537 1.00 90.00 108 THR A CA 1
ATOM 824 C C . THR A 1 108 ? 16.681 3.950 -20.536 1.00 90.00 108 THR A C 1
ATOM 826 O O . THR A 1 108 ? 15.966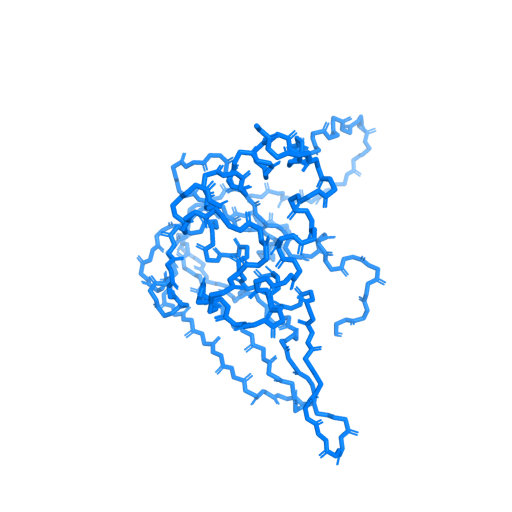 4.267 -21.484 1.00 90.00 108 THR A O 1
ATOM 829 N N . SER A 1 109 ? 16.211 3.297 -19.476 1.00 88.44 109 SER A N 1
ATOM 830 C CA . SER A 1 109 ? 14.846 2.796 -19.343 1.00 88.44 109 SER A CA 1
ATOM 831 C C . SER A 1 109 ? 14.428 2.769 -17.875 1.00 88.44 109 SER A C 1
ATOM 833 O O . SER A 1 109 ? 15.263 2.890 -16.974 1.00 88.44 109 SER A O 1
ATOM 835 N N . PHE A 1 110 ? 13.123 2.640 -17.645 1.00 89.06 110 PHE A N 1
ATOM 836 C CA . PHE A 1 110 ? 12.586 2.335 -16.326 1.00 89.06 110 PHE A CA 1
ATOM 837 C C . PHE A 1 110 ? 12.566 0.823 -16.120 1.00 89.06 110 PHE A C 1
ATOM 839 O O . PHE A 1 110 ? 12.014 0.092 -16.942 1.00 89.06 110 PHE A O 1
ATOM 846 N N . GLU A 1 111 ? 13.135 0.374 -15.010 1.00 91.94 111 GLU A N 1
ATOM 847 C CA . GLU A 1 111 ? 13.112 -1.013 -14.566 1.00 91.94 111 GLU A CA 1
ATOM 848 C C . GLU A 1 111 ? 12.145 -1.144 -13.387 1.00 91.94 111 GLU A C 1
ATOM 850 O O . GLU A 1 111 ? 12.234 -0.397 -12.412 1.00 91.94 111 GLU A O 1
ATOM 855 N N . GLY A 1 112 ? 11.170 -2.045 -13.512 1.00 92.38 112 GLY A N 1
ATOM 856 C CA . GLY A 1 112 ? 10.134 -2.263 -12.505 1.00 92.38 112 GLY A CA 1
ATOM 857 C C . GLY A 1 112 ? 10.634 -3.084 -11.317 1.00 92.38 112 GLY A C 1
ATOM 858 O O . GLY A 1 112 ? 11.428 -4.004 -11.470 1.00 92.38 112 GLY A O 1
ATOM 859 N N . SER A 1 113 ? 10.116 -2.779 -10.131 1.00 91.94 113 SER A N 1
ATOM 860 C CA . SER A 1 113 ? 10.349 -3.534 -8.903 1.00 91.94 113 SER A CA 1
ATOM 861 C C . SER A 1 113 ? 9.165 -4.461 -8.647 1.00 91.94 113 SER A C 1
ATOM 863 O O . SER A 1 113 ? 8.092 -4.006 -8.244 1.00 91.94 113 SER A O 1
ATOM 865 N N . GLU A 1 114 ? 9.352 -5.768 -8.853 1.00 93.62 114 GLU A N 1
ATOM 866 C CA . GLU A 1 114 ? 8.324 -6.780 -8.556 1.00 93.62 114 GLU A CA 1
ATOM 867 C C . GLU A 1 114 ? 7.844 -6.664 -7.106 1.00 93.62 114 GLU A C 1
ATOM 869 O O . GLU A 1 114 ? 6.647 -6.624 -6.823 1.00 93.62 114 GLU A O 1
ATOM 874 N N . LYS A 1 115 ? 8.794 -6.500 -6.185 1.00 93.25 115 LYS A N 1
ATOM 875 C CA . LYS A 1 115 ? 8.526 -6.356 -4.758 1.00 93.25 115 LYS A CA 1
ATOM 876 C C . LYS A 1 115 ? 7.847 -5.028 -4.421 1.00 93.25 115 LYS A C 1
ATOM 878 O O . LYS A 1 115 ? 6.975 -4.976 -3.558 1.00 93.25 115 LYS A O 1
ATOM 883 N N . GLY A 1 116 ? 8.191 -3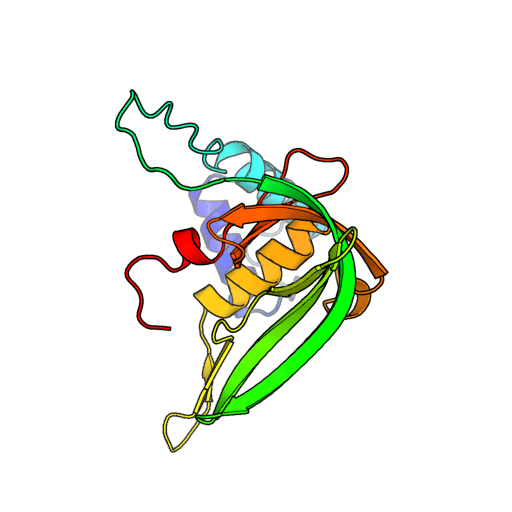.958 -5.135 1.00 94.44 116 GLY A N 1
ATOM 884 C CA . GLY A 1 116 ? 7.490 -2.675 -5.083 1.00 94.44 116 GLY A CA 1
ATOM 885 C C . GLY A 1 116 ? 6.015 -2.804 -5.447 1.00 94.44 116 GLY A C 1
ATOM 886 O O . GLY A 1 116 ? 5.141 -2.377 -4.689 1.00 94.44 116 GLY A O 1
ATOM 887 N N . LEU A 1 117 ? 5.738 -3.440 -6.586 1.00 94.75 117 LEU A N 1
ATOM 888 C CA . LEU A 1 117 ? 4.379 -3.703 -7.062 1.00 94.75 117 LEU A CA 1
ATOM 889 C C . LEU A 1 117 ? 3.606 -4.623 -6.107 1.00 94.75 117 LEU A C 1
ATOM 891 O O . LEU A 1 117 ? 2.423 -4.389 -5.844 1.00 94.75 117 LEU A O 1
ATOM 895 N N . GLU A 1 118 ? 4.267 -5.625 -5.527 1.00 96.12 118 GLU A N 1
ATOM 896 C CA . GLU A 1 118 ? 3.668 -6.478 -4.502 1.00 96.12 118 GLU A CA 1
ATOM 897 C C . GLU A 1 118 ? 3.316 -5.678 -3.241 1.00 96.12 118 GLU A C 1
ATOM 899 O O . GLU A 1 118 ? 2.211 -5.818 -2.716 1.00 96.12 118 GLU A O 1
ATOM 904 N N . ALA A 1 119 ? 4.200 -4.792 -2.775 1.00 96.00 119 ALA A N 1
ATOM 905 C CA . ALA A 1 119 ? 3.934 -3.943 -1.618 1.00 96.00 119 ALA A CA 1
ATOM 906 C C . ALA A 1 119 ? 2.736 -3.011 -1.850 1.00 96.00 119 ALA A C 1
ATOM 908 O O . ALA A 1 119 ? 1.859 -2.922 -0.990 1.00 96.00 119 ALA A O 1
ATOM 909 N N . LEU A 1 120 ? 2.661 -2.372 -3.022 1.00 96.50 120 LEU A N 1
ATOM 910 C CA . LEU A 1 120 ? 1.508 -1.562 -3.429 1.00 96.50 120 LEU A CA 1
ATOM 911 C C . LEU A 1 120 ? 0.210 -2.386 -3.375 1.00 96.50 120 LEU A C 1
ATOM 913 O O . LEU A 1 120 ? -0.774 -1.975 -2.757 1.00 96.50 120 LEU A O 1
ATOM 917 N N . THR A 1 121 ? 0.234 -3.583 -3.965 1.00 96.50 121 THR A N 1
ATOM 918 C CA . THR A 1 121 ? -0.926 -4.483 -4.037 1.00 96.50 121 THR A CA 1
ATOM 919 C C . THR A 1 121 ? -1.355 -4.964 -2.651 1.00 96.50 121 THR A C 1
ATOM 921 O O . THR A 1 121 ? -2.540 -4.938 -2.326 1.00 96.50 121 THR A O 1
ATOM 924 N N . ARG A 1 122 ? -0.402 -5.335 -1.786 1.00 97.81 122 ARG A N 1
ATOM 925 C CA . ARG A 1 122 ? -0.669 -5.734 -0.395 1.00 97.81 122 ARG A CA 1
ATOM 926 C C . ARG A 1 122 ? -1.302 -4.605 0.408 1.00 97.81 122 ARG A C 1
ATOM 928 O O . ARG A 1 122 ? -2.199 -4.867 1.202 1.00 97.81 122 ARG A O 1
ATOM 935 N N . ILE A 1 123 ? -0.888 -3.355 0.201 1.00 97.75 123 ILE A N 1
ATOM 936 C CA . ILE A 1 123 ? -1.520 -2.203 0.859 1.00 97.75 123 ILE A CA 1
ATOM 937 C C . ILE A 1 123 ? -2.977 -2.060 0.408 1.00 97.75 123 ILE A C 1
ATOM 939 O O . ILE A 1 123 ? -3.862 -1.953 1.257 1.00 97.75 123 ILE A O 1
ATOM 943 N N . MET A 1 124 ? -3.246 -2.105 -0.901 1.00 97.94 124 MET A N 1
ATOM 944 C CA . MET A 1 124 ? -4.615 -2.048 -1.435 1.00 97.94 124 MET A CA 1
ATOM 945 C C . MET A 1 124 ? -5.491 -3.171 -0.870 1.00 97.94 124 MET A C 1
ATOM 947 O O . MET A 1 124 ? -6.624 -2.937 -0.450 1.00 97.94 124 MET A O 1
ATOM 951 N N . ASP A 1 125 ? -4.935 -4.374 -0.781 1.00 98.00 125 ASP A N 1
ATOM 952 C CA . ASP A 1 125 ? -5.584 -5.567 -0.249 1.00 98.00 125 ASP A CA 1
ATOM 953 C C . ASP A 1 125 ? -5.818 -5.502 1.281 1.00 98.00 125 ASP A C 1
ATOM 955 O O . ASP A 1 125 ? -6.848 -5.964 1.788 1.00 98.00 125 ASP A O 1
ATOM 959 N N . VAL A 1 126 ? -4.906 -4.880 2.040 1.00 98.25 126 VAL A N 1
ATOM 960 C CA . VAL A 1 126 ? -5.092 -4.559 3.468 1.00 98.25 126 VAL A CA 1
ATOM 961 C C . VAL A 1 126 ? -6.210 -3.542 3.653 1.00 98.25 126 VAL A C 1
ATOM 963 O O . VAL A 1 126 ? -7.081 -3.746 4.495 1.00 98.25 126 VAL A O 1
ATOM 966 N N . VAL A 1 127 ? -6.216 -2.457 2.882 1.00 97.69 127 VAL A N 1
ATOM 967 C CA . VAL A 1 127 ? -7.250 -1.415 2.983 1.00 97.69 127 VAL A CA 1
ATOM 968 C C . VAL A 1 127 ? -8.607 -1.959 2.515 1.00 97.69 127 VAL A C 1
ATOM 970 O O . VAL A 1 127 ? -9.633 -1.658 3.123 1.00 97.69 127 VAL A O 1
ATOM 973 N N . GLY A 1 128 ? -8.603 -2.846 1.517 1.00 96.94 128 GLY A N 1
ATOM 974 C CA . GLY A 1 128 ? -9.790 -3.475 0.941 1.00 96.94 128 GLY A CA 1
ATOM 975 C C . GLY A 1 128 ? -10.333 -2.736 -0.281 1.00 96.94 128 GLY A C 1
ATOM 976 O O . GLY A 1 128 ? -11.549 -2.662 -0.447 1.00 96.94 128 GLY A O 1
ATOM 977 N N . VAL A 1 129 ? -9.451 -2.184 -1.118 1.00 96.06 129 VAL A N 1
ATOM 978 C CA . VAL A 1 129 ? -9.815 -1.429 -2.327 1.00 96.06 129 VAL A CA 1
ATOM 979 C C . VAL A 1 129 ? -9.198 -2.041 -3.582 1.00 96.06 129 VAL A C 1
ATOM 981 O O . VAL A 1 129 ? -8.170 -2.709 -3.522 1.00 96.06 129 VAL A O 1
ATOM 984 N N . ALA A 1 130 ? -9.823 -1.789 -4.733 1.00 94.56 130 ALA A N 1
ATOM 985 C CA . ALA A 1 130 ? -9.352 -2.270 -6.035 1.00 94.56 130 ALA A CA 1
ATOM 986 C C . ALA A 1 130 ? -8.581 -1.212 -6.843 1.00 94.56 130 ALA A C 1
ATOM 988 O O . ALA A 1 130 ? -7.937 -1.556 -7.830 1.00 94.56 130 ALA A O 1
ATOM 989 N N . LYS A 1 131 ? -8.642 0.064 -6.442 1.00 95.38 131 LYS A N 1
ATOM 990 C CA . LYS A 1 131 ? -7.918 1.177 -7.071 1.00 95.38 131 LYS A CA 1
ATOM 991 C C . LYS A 1 131 ? -7.072 1.893 -6.030 1.00 95.38 131 LYS A C 1
ATOM 993 O O . LYS A 1 131 ? -7.494 2.019 -4.881 1.00 95.38 131 LYS A O 1
ATOM 998 N N . TRP A 1 132 ? -5.891 2.353 -6.426 1.00 95.62 132 TRP A N 1
ATOM 999 C CA . TRP A 1 132 ? -4.960 3.017 -5.515 1.00 95.62 132 TRP A CA 1
ATOM 1000 C C . TRP A 1 132 ? -5.546 4.318 -4.953 1.00 95.62 132 TRP A C 1
ATOM 1002 O O . TRP A 1 132 ? -5.482 4.578 -3.755 1.00 95.62 132 TRP A O 1
ATOM 1012 N N . GLU A 1 133 ? -6.190 5.108 -5.804 1.00 95.75 133 GLU A N 1
ATOM 1013 C CA . GLU A 1 133 ? -6.788 6.396 -5.456 1.00 95.75 133 GLU A CA 1
ATOM 1014 C C . GLU A 1 133 ? -7.938 6.239 -4.454 1.00 95.75 133 GLU A C 1
ATOM 1016 O O . GLU A 1 133 ? -8.140 7.106 -3.600 1.00 95.75 133 GLU A O 1
ATOM 1021 N N . ASP A 1 134 ? -8.640 5.102 -4.503 1.00 97.50 134 ASP A N 1
ATOM 1022 C CA . ASP A 1 134 ? -9.746 4.787 -3.598 1.00 97.50 134 ASP A CA 1
ATOM 1023 C C . ASP A 1 134 ? -9.262 4.537 -2.162 1.00 97.50 134 ASP A C 1
ATOM 1025 O O . ASP A 1 134 ? -10.067 4.593 -1.238 1.00 97.50 134 ASP A O 1
ATOM 1029 N N . ILE A 1 135 ? -7.961 4.317 -1.921 1.00 97.50 135 ILE A N 1
ATOM 1030 C CA . ILE A 1 135 ? -7.405 4.229 -0.560 1.00 97.50 135 ILE A CA 1
ATOM 1031 C C . ILE A 1 135 ? -7.669 5.531 0.214 1.00 97.50 135 ILE A C 1
ATOM 1033 O O . ILE A 1 135 ? -7.919 5.510 1.426 1.00 97.50 135 ILE A O 1
ATOM 1037 N N . LYS A 1 136 ? -7.636 6.680 -0.471 1.00 98.19 136 LYS A N 1
ATOM 1038 C CA . LYS A 1 136 ? -7.851 7.985 0.152 1.00 98.19 136 LYS A CA 1
ATOM 1039 C C . LYS A 1 136 ? -9.209 8.043 0.847 1.00 98.19 136 LYS A C 1
ATOM 1041 O O . LYS A 1 136 ? -10.240 7.652 0.316 1.00 98.19 136 LYS A O 1
ATOM 1046 N N . GLY A 1 137 ? -9.214 8.582 2.060 1.00 97.88 137 GLY A N 1
ATOM 1047 C CA . GLY A 1 137 ? -10.413 8.731 2.877 1.00 97.88 137 GLY A CA 1
ATOM 1048 C C . GLY A 1 137 ? -10.717 7.539 3.784 1.00 97.88 137 GLY A C 1
ATOM 1049 O O . GLY A 1 137 ? -11.485 7.724 4.731 1.00 97.88 137 GLY A O 1
ATOM 1050 N N . HIS A 1 138 ? -10.092 6.376 3.570 1.00 98.44 138 HIS A N 1
ATOM 1051 C CA . HIS A 1 138 ? -10.275 5.210 4.430 1.00 98.44 138 HIS A CA 1
ATOM 1052 C C . HIS A 1 138 ? -9.603 5.390 5.794 1.00 98.44 138 HIS A C 1
ATOM 1054 O O . HIS A 1 138 ? -8.573 6.056 5.939 1.00 98.44 138 HIS A O 1
ATOM 1060 N N . TYR A 1 139 ? -10.203 4.767 6.807 1.00 98.25 139 TYR A N 1
ATOM 1061 C CA . TYR A 1 139 ? -9.589 4.594 8.117 1.00 98.25 139 TYR A CA 1
ATOM 1062 C C . TYR A 1 139 ? -8.838 3.269 8.157 1.00 98.25 139 TYR A C 1
ATOM 1064 O O . TYR A 1 139 ? -9.315 2.260 7.639 1.00 98.25 139 TYR A O 1
ATOM 1072 N N . VAL A 1 140 ? -7.677 3.283 8.798 1.00 98.38 140 VAL A N 1
ATOM 1073 C CA . VAL A 1 140 ? -6.788 2.133 8.955 1.00 98.38 140 VAL A CA 1
ATOM 1074 C C . VAL A 1 140 ? -6.245 2.087 10.374 1.00 98.38 140 VAL A C 1
ATOM 1076 O O . VAL A 1 140 ? -6.250 3.091 11.090 1.00 98.38 140 VAL A O 1
ATOM 1079 N N . ARG A 1 141 ? -5.756 0.916 10.770 1.00 98.25 141 ARG A N 1
ATOM 1080 C CA . ARG A 1 141 ? -4.873 0.786 11.927 1.00 98.25 141 ARG A CA 1
ATOM 1081 C C . ARG A 1 141 ? -3.440 1.035 11.472 1.00 98.25 141 ARG A C 1
ATOM 1083 O O . ARG A 1 141 ? -3.075 0.681 10.353 1.00 98.25 141 ARG A O 1
ATOM 1090 N N . VAL A 1 142 ? -2.628 1.631 12.329 1.00 97.31 142 VAL A N 1
ATOM 1091 C CA . VAL A 1 142 ? -1.200 1.835 12.090 1.00 97.31 142 VAL A CA 1
ATOM 1092 C C . VAL A 1 142 ? -0.396 1.243 13.233 1.00 97.31 142 VAL A C 1
ATOM 1094 O O . VAL A 1 142 ? -0.832 1.269 14.383 1.00 97.31 142 VAL A O 1
ATOM 1097 N N . LYS A 1 143 ? 0.778 0.711 12.899 1.00 96.06 143 LYS A N 1
ATOM 1098 C CA . LYS A 1 143 ? 1.817 0.335 13.855 1.00 96.06 143 LYS A CA 1
ATOM 1099 C C . LYS A 1 143 ? 2.917 1.378 13.767 1.00 96.06 143 LYS A C 1
ATOM 1101 O O . LYS A 1 143 ? 3.466 1.602 12.684 1.00 96.06 143 LYS A O 1
ATOM 1106 N N . GLN A 1 144 ? 3.216 2.016 14.887 1.00 93.38 144 GLN A N 1
ATOM 1107 C CA . GLN A 1 144 ? 4.296 2.980 15.006 1.00 93.38 144 GLN A CA 1
ATOM 1108 C C . GLN A 1 144 ? 5.411 2.428 15.882 1.00 93.38 144 GLN A C 1
ATOM 1110 O O . GLN A 1 144 ? 5.145 1.917 16.964 1.00 93.38 144 GLN A O 1
ATOM 1115 N N . GLU A 1 145 ? 6.649 2.593 15.432 1.00 92.81 145 GLU A N 1
ATOM 1116 C CA . GLU A 1 145 ? 7.868 2.316 16.190 1.00 92.81 145 GLU A CA 1
ATOM 1117 C C . GLU A 1 145 ? 8.729 3.580 16.136 1.00 92.81 145 GLU A C 1
ATOM 1119 O O . GLU A 1 145 ? 9.006 4.097 15.054 1.00 92.81 145 GLU A O 1
ATOM 1124 N N . ASP A 1 146 ? 9.085 4.139 17.294 1.00 87.12 146 ASP A N 1
ATOM 1125 C CA . ASP A 1 146 ? 9.898 5.361 17.406 1.00 87.12 146 ASP A CA 1
ATOM 1126 C C . ASP A 1 146 ? 9.394 6.531 16.533 1.00 87.12 146 ASP A C 1
ATOM 1128 O O . ASP A 1 146 ? 10.161 7.233 15.874 1.00 87.12 146 ASP A O 1
ATOM 1132 N N . ARG A 1 147 ? 8.068 6.754 16.548 1.00 81.94 147 ARG A N 1
ATOM 1133 C CA . ARG A 1 147 ? 7.326 7.770 15.760 1.00 81.94 147 ARG A CA 1
ATOM 1134 C C . ARG A 1 147 ? 7.307 7.541 14.245 1.00 81.94 147 ARG A C 1
ATOM 1136 O O . ARG A 1 147 ? 6.791 8.382 13.510 1.00 81.94 147 ARG A O 1
ATOM 1143 N N . LEU A 1 148 ? 7.828 6.417 13.767 1.00 90.81 148 LEU A N 1
ATOM 1144 C CA . LEU A 1 148 ? 7.756 6.018 12.367 1.00 90.81 148 LEU A CA 1
ATOM 1145 C C . LEU A 1 148 ? 6.591 5.055 12.190 1.00 90.81 148 LEU A C 1
ATOM 1147 O O . LEU A 1 148 ? 6.477 4.079 12.924 1.00 90.81 148 LEU A O 1
ATOM 1151 N N . VAL A 1 149 ? 5.740 5.300 11.196 1.00 95.06 149 VAL A N 1
ATOM 1152 C CA . VAL A 1 149 ? 4.732 4.312 10.807 1.00 95.06 149 VAL A CA 1
ATOM 1153 C C . VAL A 1 149 ? 5.447 3.184 10.069 1.00 95.06 149 VAL A C 1
ATOM 1155 O O . VAL A 1 149 ? 6.009 3.392 8.994 1.00 95.06 149 VAL A O 1
ATOM 1158 N N . VAL A 1 150 ? 5.446 1.994 10.661 1.00 95.12 150 VAL A N 1
ATOM 1159 C CA . VAL A 1 150 ? 6.127 0.805 10.128 1.00 95.12 150 VAL A CA 1
ATOM 1160 C C . VAL A 1 150 ? 5.155 -0.220 9.552 1.00 95.12 150 VAL A C 1
ATOM 1162 O O . VAL A 1 150 ? 5.558 -1.056 8.745 1.00 95.12 150 VAL A O 1
ATOM 1165 N N . GLY A 1 151 ? 3.874 -0.123 9.915 1.00 96.88 151 GLY A N 1
ATOM 1166 C CA . GLY A 1 151 ? 2.834 -1.038 9.465 1.00 96.88 151 GLY A CA 1
ATOM 1167 C C . GLY A 1 151 ? 1.481 -0.370 9.283 1.00 96.88 151 GLY A C 1
ATOM 1168 O O . GLY A 1 151 ? 1.139 0.585 9.985 1.00 96.88 151 GLY A O 1
ATOM 1169 N N . ILE A 1 152 ? 0.705 -0.921 8.355 1.00 98.00 152 ILE A N 1
ATOM 1170 C CA . ILE A 1 152 ? -0.677 -0.545 8.066 1.00 98.00 152 ILE A CA 1
ATOM 1171 C C . ILE A 1 152 ? -1.572 -1.776 8.209 1.00 98.00 152 ILE A C 1
ATOM 1173 O O . ILE A 1 152 ? -1.198 -2.881 7.813 1.00 98.00 152 ILE A O 1
ATOM 1177 N N . GLY A 1 153 ? -2.751 -1.595 8.793 1.00 98.19 153 GLY A N 1
ATOM 1178 C CA . GLY A 1 153 ? -3.699 -2.666 9.066 1.00 98.19 153 GLY A CA 1
ATOM 1179 C C . GLY A 1 153 ? -5.125 -2.297 8.687 1.00 98.19 153 GLY A C 1
ATOM 1180 O O . GLY A 1 153 ? -5.531 -1.134 8.750 1.00 98.19 153 GLY A O 1
ATOM 1181 N N . ASN A 1 154 ? -5.917 -3.303 8.321 1.00 98.06 154 ASN A N 1
ATOM 1182 C CA . ASN A 1 154 ? -7.338 -3.112 8.049 1.00 98.06 154 ASN A CA 1
ATOM 1183 C C . ASN A 1 154 ? -8.061 -2.686 9.334 1.00 98.06 154 ASN A C 1
ATOM 1185 O O . ASN A 1 154 ? -7.744 -3.187 10.411 1.00 98.06 154 ASN A O 1
ATOM 1189 N N . ILE A 1 155 ? -9.047 -1.794 9.231 1.00 95.25 155 ILE A N 1
ATOM 1190 C CA . ILE A 1 155 ? -9.758 -1.251 10.398 1.00 95.25 155 ILE A CA 1
ATOM 1191 C C . ILE A 1 155 ? -10.659 -2.269 11.115 1.00 95.25 155 ILE A C 1
ATOM 1193 O O . ILE A 1 155 ? -10.894 -2.128 12.311 1.00 95.25 155 ILE A O 1
ATOM 1197 N N . ILE A 1 156 ? -11.135 -3.303 10.412 1.00 91.25 156 ILE A N 1
ATOM 1198 C CA . ILE A 1 156 ? -12.032 -4.337 10.961 1.00 91.25 156 ILE A CA 1
ATOM 1199 C C . ILE A 1 156 ? -11.343 -5.702 10.992 1.00 91.25 156 ILE A C 1
ATOM 1201 O O . ILE A 1 156 ? -11.367 -6.394 12.006 1.00 91.25 156 ILE A O 1
ATOM 1205 N N . LYS A 1 157 ? -10.764 -6.121 9.863 1.00 93.25 157 LYS A N 1
ATOM 1206 C CA . LYS A 1 157 ? -10.164 -7.450 9.699 1.00 93.25 157 LYS A CA 1
ATOM 1207 C C . LYS A 1 157 ? -8.791 -7.492 10.355 1.00 93.25 157 LYS A C 1
ATOM 1209 O O . LYS A 1 157 ? -8.041 -6.521 10.265 1.00 93.25 157 LYS A O 1
ATOM 1214 N N . ASP A 1 158 ? -8.421 -8.634 10.931 1.00 93.38 158 ASP A N 1
ATOM 1215 C CA . ASP A 1 158 ? -7.066 -8.834 11.443 1.00 93.38 158 ASP A CA 1
ATOM 1216 C C . ASP A 1 158 ? -6.069 -9.104 10.313 1.00 93.38 158 ASP A C 1
ATOM 1218 O O . ASP A 1 158 ? -5.678 -10.231 10.028 1.00 93.38 158 ASP A O 1
ATOM 1222 N N . LYS A 1 159 ? -5.744 -8.034 9.592 1.00 95.50 159 LYS A N 1
ATOM 1223 C CA . LYS A 1 159 ? -4.915 -8.052 8.398 1.00 95.50 159 LYS A CA 1
ATOM 1224 C C . LYS A 1 159 ? -3.956 -6.879 8.449 1.00 95.50 159 LYS A C 1
ATOM 1226 O O . LYS A 1 159 ? -4.400 -5.743 8.624 1.00 95.50 159 LYS A O 1
ATOM 1231 N N . TRP A 1 160 ? -2.675 -7.173 8.280 1.00 97.56 160 TRP A N 1
ATOM 1232 C CA . TRP A 1 160 ? -1.578 -6.231 8.452 1.00 97.56 160 TRP A CA 1
ATOM 1233 C C . TRP A 1 160 ? -0.538 -6.401 7.360 1.00 97.56 160 TRP A C 1
ATOM 1235 O O . TRP A 1 160 ? -0.324 -7.501 6.851 1.00 97.56 160 TRP A O 1
ATOM 1245 N N . PHE A 1 161 ? 0.137 -5.304 7.045 1.00 97.50 161 PHE A N 1
ATOM 1246 C CA . PHE A 1 161 ? 1.312 -5.305 6.199 1.00 97.50 161 PHE A CA 1
ATOM 1247 C C . PHE A 1 161 ? 2.359 -4.345 6.762 1.00 97.50 161 PHE A C 1
ATOM 1249 O O . PHE A 1 161 ? 2.056 -3.190 7.069 1.00 97.50 161 PHE A O 1
ATOM 1256 N N . GLU A 1 162 ? 3.590 -4.839 6.891 1.00 96.12 162 GLU A N 1
ATOM 1257 C CA . GLU A 1 162 ? 4.750 -4.098 7.391 1.00 96.12 162 GLU A CA 1
ATOM 1258 C C . GLU A 1 162 ? 5.817 -4.039 6.290 1.00 96.12 162 GLU A C 1
ATOM 1260 O O . GLU A 1 162 ? 6.648 -4.946 6.182 1.00 96.12 162 GLU A O 1
ATOM 1265 N N . PRO A 1 163 ? 5.806 -2.993 5.440 1.00 92.38 163 PRO A N 1
ATOM 1266 C CA . PRO A 1 163 ? 6.726 -2.902 4.314 1.00 92.38 163 PRO A CA 1
ATOM 1267 C C . PRO A 1 163 ? 8.199 -2.965 4.730 1.00 92.38 163 PRO A C 1
ATOM 1269 O O . PRO A 1 163 ? 8.999 -3.573 4.034 1.00 92.38 163 PRO A O 1
ATOM 1272 N N . ARG A 1 164 ? 8.578 -2.401 5.884 1.00 87.25 164 ARG A N 1
ATOM 1273 C CA . ARG A 1 164 ? 9.982 -2.419 6.332 1.00 87.25 164 ARG A CA 1
ATOM 1274 C C . ARG A 1 164 ? 10.522 -3.830 6.520 1.00 87.25 164 ARG A C 1
ATOM 1276 O O . ARG A 1 164 ? 11.612 -4.133 6.047 1.00 87.25 164 ARG A O 1
ATOM 1283 N N . GLU A 1 165 ? 9.755 -4.689 7.184 1.00 90.31 165 GLU A N 1
ATOM 1284 C CA . GLU A 1 165 ? 10.129 -6.093 7.348 1.00 90.31 165 GLU A CA 1
ATOM 1285 C C . GLU A 1 165 ? 10.033 -6.843 6.017 1.00 90.31 165 GLU A C 1
ATOM 1287 O O . GLU A 1 165 ? 10.889 -7.671 5.718 1.00 90.31 165 GLU A O 1
ATOM 1292 N N . PHE A 1 166 ? 9.053 -6.504 5.174 1.00 92.56 166 PHE A N 1
ATOM 1293 C CA . PHE A 1 166 ? 8.926 -7.076 3.836 1.00 92.56 166 PHE A CA 1
ATOM 1294 C C . PHE A 1 166 ? 10.156 -6.787 2.957 1.00 92.56 166 PHE A C 1
ATOM 1296 O O . PHE A 1 166 ? 10.664 -7.696 2.307 1.00 92.56 166 PHE A O 1
ATOM 1303 N N . PHE A 1 167 ? 10.693 -5.565 2.987 1.00 89.00 167 PHE A N 1
ATOM 1304 C CA . PHE A 1 167 ? 11.880 -5.136 2.234 1.00 89.00 167 PHE A CA 1
ATOM 1305 C C . PHE A 1 167 ? 13.216 -5.394 2.947 1.00 89.00 167 PHE A C 1
ATOM 1307 O O . PHE A 1 167 ? 14.276 -5.020 2.446 1.00 89.00 167 PHE A O 1
ATOM 1314 N N . LYS A 1 168 ? 13.202 -6.055 4.105 1.00 88.56 168 LYS A N 1
ATOM 1315 C CA . LYS A 1 168 ? 14.412 -6.337 4.878 1.00 88.56 168 LYS A CA 1
ATOM 1316 C C . LYS A 1 168 ? 15.425 -7.137 4.058 1.00 88.56 168 LYS A C 1
ATOM 1318 O O . LYS A 1 168 ? 15.092 -8.157 3.462 1.00 88.56 168 LYS A O 1
ATOM 1323 N N . GLY A 1 169 ? 16.675 -6.678 4.068 1.00 81.19 169 GLY A N 1
ATOM 1324 C CA . GLY A 1 169 ? 17.765 -7.288 3.299 1.00 81.19 169 GLY A CA 1
ATOM 1325 C C . GLY A 1 169 ? 17.907 -6.766 1.867 1.00 81.19 169 GLY A C 1
ATOM 1326 O O . GLY A 1 169 ? 18.846 -7.169 1.188 1.00 81.19 169 GLY A O 1
ATOM 1327 N N . GLU A 1 170 ? 17.048 -5.845 1.425 1.00 73.81 170 GLU A N 1
ATOM 1328 C CA . GLU A 1 170 ? 17.179 -5.177 0.130 1.00 73.81 170 GLU A CA 1
ATOM 1329 C C . GLU A 1 170 ? 17.601 -3.716 0.283 1.00 73.81 170 GLU A C 1
ATOM 1331 O O . GLU A 1 170 ? 17.238 -3.040 1.248 1.00 73.81 170 GLU A O 1
ATOM 1336 N N . ARG A 1 171 ? 18.373 -3.216 -0.689 1.00 62.88 171 ARG A N 1
ATOM 1337 C CA . ARG A 1 171 ? 18.570 -1.772 -0.850 1.00 62.88 171 ARG A CA 1
ATOM 1338 C C . ARG A 1 171 ? 17.320 -1.200 -1.510 1.00 62.88 171 ARG A C 1
ATOM 1340 O O . ARG A 1 171 ? 16.987 -1.611 -2.617 1.00 62.88 171 ARG A O 1
ATOM 1347 N N . GLN A 1 172 ? 16.652 -0.298 -0.800 1.00 63.34 172 GLN A N 1
ATOM 1348 C CA . GLN A 1 172 ? 15.632 0.597 -1.345 1.00 63.34 172 GLN A CA 1
ATOM 1349 C C . GLN A 1 172 ? 16.295 1.880 -1.836 1.00 63.34 172 GLN A C 1
ATOM 1351 O O . GLN A 1 172 ? 17.277 2.301 -1.180 1.00 63.34 172 GLN A O 1
#

pLDDT: mean 85.17, std 14.74, range [37.19, 98.56]